Protein AF-A0A804P7G2-F1 (afdb_monomer)

Organism: Zea mays (NCBI:txid4577)

Foldseek 3Di:
DDDPPPVVVVPVPPVVDPLLVVLVLVVQVVQPPHWAFVVVQQVCQVVDPHPDNTSSVSLVSVCQQWPWDQDPPRTITIHGDPVNNVVNVVVVVVVVVVVVVVVD

Mean predicted aligned error: 11.0 Å

Radius of gyration: 15.81 Å; Cα contacts (8 Å, |Δi|>4): 86; chains: 1; bounding box: 40×38×39 Å

Solvent-accessible surface area (backbone atoms only — not comparable to full-atom values): 6226 Å² total; per-residue (Å²): 136,87,81,85,81,57,70,77,57,76,70,46,76,66,82,83,42,83,68,53,56,59,53,51,56,54,48,52,57,70,30,48,95,50,68,38,46,45,76,62,53,52,69,42,41,90,79,48,86,50,94,47,99,40,51,64,60,46,43,60,76,40,46,80,42,34,35,81,43,73,50,78,94,74,37,55,22,38,25,56,24,71,68,41,46,50,54,51,51,53,53,49,51,54,52,52,51,52,54,57,61,72,73,108

Sequence (104 aa):
MIRWKDSSFDAIPEISHARDIRPLVSLARILSPSPTPVSAVSKLDPLLETPDRWVTAFLRRFSAAFVESVGQHNIPWFRLSDAATQLLQEEWSVFAARRAGASS

Nearest PDB structures (foldseek):
  5x7z-assembly1_A-2  TM=6.165E-01  e=2.510E-01  Mycobacterium tuberculosis H37Rv
  8ebw-assembly1_D  TM=6.560E-01  e=2.852E-01  Homo sapiens
  8ebt-assembly1_D  TM=6.691E-01  e=3.928E-01  Homo sapiens
  2pg4-assembly1_A  TM=4.949E-01  e=5.073E-01  Aeropyrum pernix K1
  8umh-assembly1_W  TM=3.359E-01  e=2.356E+00  Saccharomyces cerevisiae

InterPro domains:
  IPR021099 Plant organelle RNA recognition domain [PF11955] (5-99)

pLDDT: mean 81.97, std 15.87, range [39.41, 95.94]

Structure (mmCIF, N/CA/C/O backbone):
data_AF-A0A804P7G2-F1
#
_entry.id   AF-A0A804P7G2-F1
#
loop_
_atom_site.group_PDB
_atom_site.id
_atom_site.type_symbol
_atom_site.label_atom_id
_atom_site.label_alt_id
_atom_site.label_comp_id
_atom_site.label_asym_id
_atom_site.label_entity_id
_atom_site.label_seq_id
_atom_site.pdbx_PDB_ins_code
_atom_site.Cartn_x
_atom_site.Cartn_y
_atom_site.Cartn_z
_atom_site.occupancy
_atom_site.B_iso_or_equiv
_atom_site.auth_seq_id
_atom_site.auth_comp_id
_atom_site.auth_asym_id
_atom_site.auth_atom_id
_atom_site.pdbx_PDB_model_num
ATOM 1 N N . MET A 1 1 ? -3.630 18.886 -26.364 1.00 39.41 1 MET A N 1
ATOM 2 C CA . MET A 1 1 ? -4.461 18.902 -25.141 1.00 39.41 1 MET A CA 1
ATOM 3 C C . MET A 1 1 ? -5.066 17.515 -24.983 1.00 39.41 1 MET A C 1
ATOM 5 O O . MET A 1 1 ? -6.004 17.202 -25.700 1.00 39.41 1 MET A O 1
ATOM 9 N N . ILE A 1 2 ? -4.484 16.648 -24.150 1.00 39.59 2 ILE A N 1
ATOM 10 C CA . ILE A 1 2 ? -5.075 15.329 -23.876 1.00 39.59 2 ILE A CA 1
ATOM 11 C C . ILE A 1 2 ? -5.951 15.499 -22.637 1.00 39.59 2 ILE A C 1
ATOM 13 O O . ILE A 1 2 ? -5.449 15.779 -21.551 1.00 39.59 2 ILE A O 1
ATOM 17 N N . ARG A 1 3 ? -7.268 15.426 -22.834 1.00 41.94 3 ARG A N 1
ATOM 18 C CA . ARG A 1 3 ? -8.272 15.504 -21.773 1.00 41.9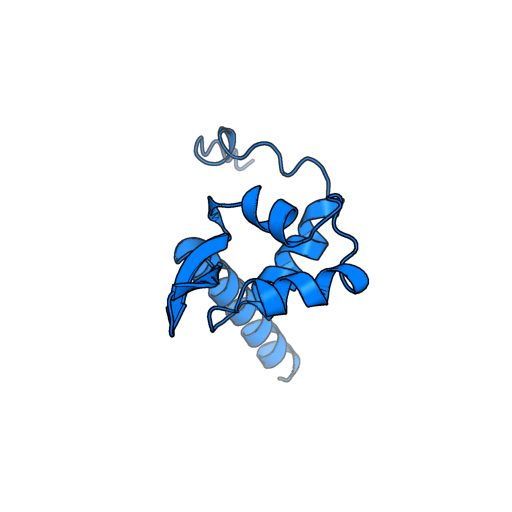4 3 ARG A CA 1
ATOM 19 C C . ARG A 1 3 ? -8.552 14.084 -21.295 1.00 41.94 3 ARG A C 1
ATOM 21 O O . ARG A 1 3 ? -9.406 13.408 -21.857 1.00 41.94 3 ARG A O 1
ATOM 28 N N . TRP A 1 4 ? -7.810 13.634 -20.291 1.00 51.34 4 TRP A N 1
ATOM 29 C CA . TRP A 1 4 ? -8.111 12.391 -19.587 1.00 51.34 4 TRP A CA 1
ATOM 30 C C . TRP A 1 4 ? -9.366 12.633 -18.745 1.00 51.34 4 TRP A C 1
ATOM 32 O O . TRP A 1 4 ? -9.295 13.238 -17.682 1.00 51.34 4 TRP A O 1
ATOM 42 N N . LYS A 1 5 ? -10.536 12.258 -19.267 1.00 43.34 5 LYS A N 1
ATOM 43 C CA . LYS A 1 5 ? -11.754 12.110 -18.465 1.00 43.34 5 LYS A CA 1
ATOM 44 C C . LYS A 1 5 ? -12.008 10.623 -18.334 1.00 43.34 5 LYS A C 1
ATOM 46 O O . LYS A 1 5 ? -12.854 10.063 -19.021 1.00 43.34 5 LYS A O 1
ATOM 51 N N . ASP A 1 6 ? -11.180 9.991 -17.526 1.00 49.25 6 ASP A N 1
ATOM 52 C CA . ASP A 1 6 ? -11.402 8.616 -17.139 1.00 49.25 6 ASP A CA 1
ATOM 53 C C . ASP A 1 6 ? -12.175 8.660 -15.820 1.00 49.25 6 ASP A C 1
ATOM 55 O O . ASP A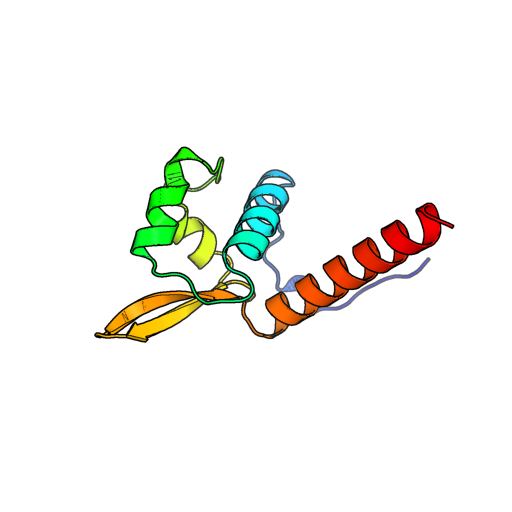 1 6 ? -11.655 9.044 -14.774 1.00 49.25 6 ASP A O 1
ATOM 59 N N . SER A 1 7 ? -13.472 8.373 -15.909 1.00 54.00 7 SER A N 1
ATOM 60 C CA . SER A 1 7 ? -14.420 8.430 -14.791 1.00 54.00 7 SER A CA 1
ATOM 61 C C . SER A 1 7 ? -14.060 7.467 -13.659 1.00 54.00 7 SER A C 1
ATOM 63 O O . SER A 1 7 ? -14.604 7.581 -12.564 1.00 54.00 7 SER A O 1
ATOM 65 N N . SER A 1 8 ? -13.134 6.535 -13.902 1.00 53.81 8 SER A N 1
ATOM 66 C CA . SER A 1 8 ? -12.552 5.692 -12.859 1.00 53.81 8 SER A CA 1
ATOM 67 C C . SER A 1 8 ? -11.760 6.497 -11.819 1.00 53.81 8 SER A C 1
ATOM 69 O O . SER A 1 8 ? -11.729 6.104 -10.655 1.00 53.81 8 SER A O 1
ATOM 71 N N . PHE A 1 9 ? -11.188 7.649 -12.195 1.00 51.56 9 PHE A N 1
ATOM 72 C CA . PHE A 1 9 ? -10.456 8.524 -11.273 1.00 51.56 9 PHE A CA 1
ATOM 73 C C . PHE A 1 9 ? -11.372 9.452 -10.473 1.00 51.56 9 PHE A C 1
ATOM 75 O O . PHE A 1 9 ? -11.016 9.806 -9.354 1.00 51.56 9 PHE A O 1
ATOM 82 N N . ASP A 1 10 ? -12.559 9.793 -10.990 1.00 50.28 10 ASP A N 1
ATOM 83 C CA . ASP A 1 10 ? -13.547 10.614 -10.265 1.00 50.28 10 ASP A CA 1
ATOM 84 C C . ASP A 1 10 ? -14.034 9.913 -8.976 1.00 50.28 10 ASP A C 1
ATOM 86 O O . ASP A 1 10 ? -14.493 10.566 -8.042 1.00 50.28 10 ASP A O 1
ATOM 90 N N . ALA A 1 11 ? -13.926 8.578 -8.916 1.00 55.12 11 ALA A N 1
ATOM 91 C CA . ALA A 1 11 ? -14.274 7.765 -7.750 1.00 55.12 11 ALA A CA 1
ATOM 92 C C . ALA A 1 11 ? -13.116 7.569 -6.759 1.00 55.12 11 ALA A C 1
ATOM 94 O O . ALA A 1 11 ? -13.338 7.031 -5.672 1.00 55.12 11 ALA A O 1
ATOM 95 N N . ILE A 1 12 ? -11.891 7.976 -7.107 1.00 52.81 12 ILE A N 1
ATOM 96 C CA . ILE A 1 12 ? -10.798 8.017 -6.140 1.00 52.81 12 ILE A CA 1
ATOM 97 C C . ILE A 1 12 ? -11.107 9.245 -5.284 1.00 52.81 12 ILE A C 1
ATOM 99 O O . ILE A 1 12 ? -11.006 10.348 -5.825 1.00 52.81 12 ILE A O 1
ATOM 103 N N . PRO A 1 13 ? -11.516 9.112 -3.998 1.00 53.28 13 PRO A N 1
ATOM 104 C CA . PRO A 1 13 ? -11.517 10.269 -3.114 1.00 53.28 13 PRO A CA 1
ATOM 105 C C . PRO A 1 13 ? -10.147 10.886 -3.296 1.00 53.28 13 PRO A C 1
ATOM 107 O O . PRO A 1 13 ? -9.162 10.155 -3.151 1.00 53.28 13 PRO A O 1
ATOM 110 N N . GLU A 1 14 ? -10.126 12.138 -3.770 1.00 53.84 14 GLU A N 1
ATOM 111 C CA . GLU A 1 14 ? -8.919 12.858 -4.157 1.00 53.84 14 GLU A CA 1
ATOM 112 C C . GLU A 1 14 ? -7.789 12.387 -3.251 1.00 53.84 14 GLU A C 1
ATOM 114 O O . GLU A 1 14 ? -7.976 12.311 -2.034 1.00 53.84 14 GLU A O 1
ATOM 119 N N . ILE A 1 15 ? -6.636 12.010 -3.803 1.00 52.69 15 ILE A N 1
ATOM 120 C CA . IL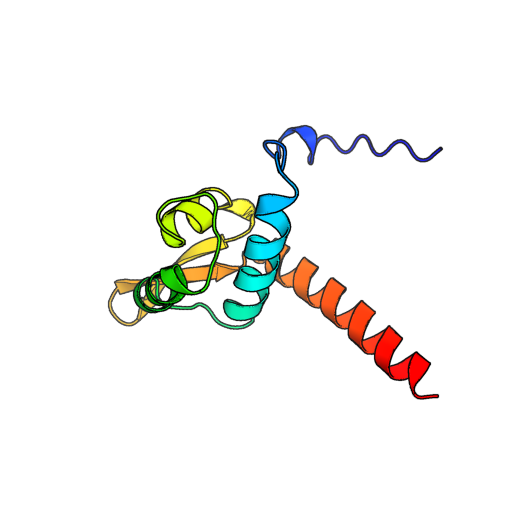E A 1 15 ? -5.442 11.859 -2.974 1.00 52.69 15 ILE A CA 1
ATOM 121 C C . ILE A 1 15 ? -5.178 13.276 -2.446 1.00 52.69 15 ILE A C 1
ATOM 123 O O . ILE A 1 15 ? -4.415 14.031 -3.043 1.00 52.69 15 ILE A O 1
ATOM 127 N N . SER A 1 16 ? -5.913 13.703 -1.412 1.00 50.84 16 SER A N 1
ATOM 128 C CA . SER A 1 16 ? -6.200 15.115 -1.166 1.00 50.84 16 SER A CA 1
ATOM 129 C C . SER A 1 16 ? -4.958 15.845 -0.705 1.00 50.84 16 SER A C 1
ATOM 131 O O . SER A 1 16 ? -4.984 17.058 -0.571 1.00 50.84 16 SER A O 1
ATOM 133 N N . HIS A 1 17 ? -3.846 15.157 -0.468 1.00 56.62 17 HIS A N 1
ATOM 134 C CA . HIS A 1 17 ? -2.586 15.802 -0.189 1.00 56.62 17 HIS A CA 1
ATOM 135 C C . HIS A 1 17 ? -1.442 15.021 -0.827 1.00 56.62 17 HIS A C 1
ATOM 137 O O . HIS A 1 17 ? -1.294 13.819 -0.620 1.00 56.62 17 HIS A O 1
ATOM 143 N N . ALA 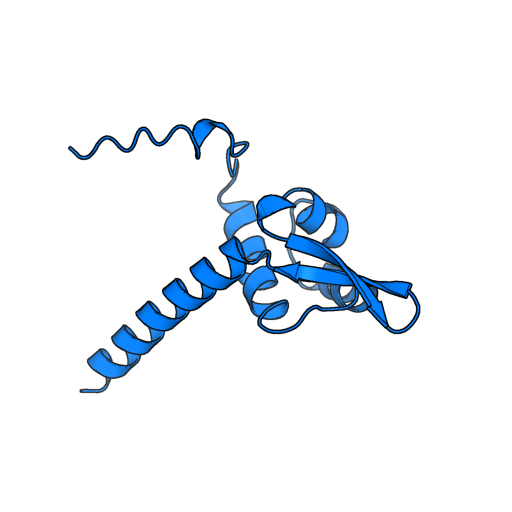A 1 18 ? -0.516 15.751 -1.454 1.00 65.31 18 ALA A N 1
ATOM 144 C CA . ALA A 1 18 ? 0.842 15.284 -1.749 1.00 65.31 18 ALA A CA 1
ATOM 145 C C . ALA A 1 18 ? 1.541 14.618 -0.536 1.00 65.31 18 ALA A C 1
ATOM 147 O O . ALA A 1 18 ? 2.539 13.916 -0.700 1.00 65.31 18 ALA A O 1
ATOM 148 N N . ARG A 1 19 ? 1.006 14.834 0.676 1.00 77.62 19 ARG A N 1
ATOM 149 C CA . ARG A 1 19 ? 1.409 14.209 1.937 1.00 77.62 19 ARG A CA 1
ATOM 150 C C . ARG A 1 19 ? 1.191 12.695 1.961 1.00 77.62 19 ARG A C 1
ATOM 152 O O . ARG A 1 19 ? 2.042 12.014 2.512 1.00 77.62 19 ARG A O 1
ATOM 159 N N . ASP A 1 20 ? 0.141 12.167 1.330 1.00 83.56 20 ASP A N 1
ATOM 160 C CA . ASP A 1 20 ? -0.195 10.733 1.411 1.00 83.56 20 ASP A CA 1
ATOM 161 C C . ASP A 1 20 ? 0.622 9.907 0.405 1.00 83.56 20 ASP A C 1
ATOM 163 O O . ASP A 1 20 ? 0.949 8.751 0.660 1.00 83.56 20 ASP A O 1
ATOM 167 N N . ILE A 1 21 ? 1.028 10.515 -0.716 1.00 84.31 21 ILE A N 1
ATOM 168 C CA . ILE A 1 21 ? 1.741 9.833 -1.810 1.00 84.31 21 ILE A CA 1
ATOM 169 C C . ILE A 1 21 ? 3.062 9.220 -1.326 1.00 84.31 21 ILE A C 1
ATOM 171 O O . ILE A 1 21 ? 3.383 8.081 -1.664 1.00 84.31 21 ILE A O 1
ATOM 175 N N . ARG A 1 22 ? 3.840 9.957 -0.523 1.00 84.38 22 ARG A N 1
ATOM 176 C CA . ARG A 1 22 ? 5.150 9.486 -0.039 1.00 84.38 22 ARG A CA 1
ATOM 177 C C . ARG A 1 22 ? 5.023 8.255 0.876 1.00 84.38 22 ARG A C 1
ATOM 179 O O . ARG A 1 22 ? 5.685 7.254 0.575 1.00 84.38 22 ARG A O 1
ATOM 186 N N . PRO A 1 23 ? 4.191 8.271 1.938 1.00 86.06 23 PRO A N 1
ATOM 187 C CA . PRO A 1 23 ? 3.892 7.078 2.723 1.00 86.06 23 PRO A CA 1
ATOM 188 C C . PRO A 1 23 ? 3.329 5.932 1.881 1.00 86.06 23 PRO A C 1
ATOM 190 O O . PRO A 1 23 ? 3.797 4.809 2.040 1.00 86.06 23 PRO A O 1
ATOM 193 N N . LEU A 1 24 ? 2.398 6.198 0.953 1.00 89.19 24 LEU A N 1
ATOM 194 C CA . LEU A 1 24 ? 1.794 5.168 0.096 1.00 89.19 24 LEU A CA 1
ATOM 195 C C . LEU A 1 24 ? 2.838 4.396 -0.709 1.00 89.19 24 LEU A C 1
ATOM 197 O O . LEU A 1 24 ? 2.878 3.169 -0.647 1.00 89.19 24 LEU A O 1
ATOM 201 N N . VAL A 1 25 ? 3.704 5.106 -1.434 1.00 88.25 25 VAL A N 1
ATOM 202 C CA . VAL A 1 25 ? 4.746 4.480 -2.261 1.00 88.25 25 VAL A CA 1
ATOM 203 C C . VAL A 1 25 ? 5.759 3.737 -1.389 1.00 88.25 25 VAL A C 1
ATOM 205 O O . VAL A 1 25 ? 6.173 2.629 -1.727 1.00 88.25 25 VAL A O 1
ATOM 208 N N . SER A 1 26 ? 6.141 4.313 -0.247 1.00 88.12 26 SER A N 1
ATOM 209 C CA . SER A 1 26 ? 7.072 3.672 0.693 1.00 88.12 26 SER A CA 1
ATOM 210 C C . SER A 1 26 ? 6.499 2.365 1.243 1.00 88.12 26 SER A C 1
ATOM 212 O O . SER A 1 26 ? 7.169 1.334 1.214 1.00 88.12 26 SER A O 1
ATOM 214 N N . LEU A 1 27 ? 5.236 2.383 1.671 1.00 91.00 27 LEU A N 1
ATOM 215 C CA . LEU A 1 27 ? 4.521 1.210 2.168 1.00 91.00 27 LEU A CA 1
ATOM 216 C C . LEU A 1 27 ? 4.322 0.155 1.083 1.00 91.00 27 LEU A C 1
ATOM 218 O O . LEU A 1 27 ? 4.573 -1.019 1.336 1.00 91.00 27 LEU A O 1
ATOM 222 N N .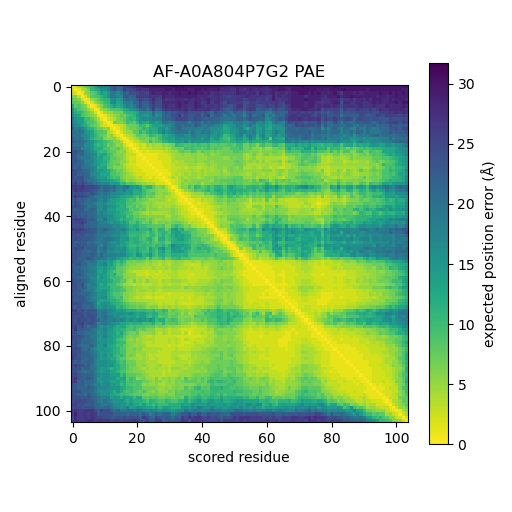 ALA A 1 28 ? 3.946 0.550 -0.134 1.00 92.69 28 ALA A N 1
ATOM 223 C CA . ALA A 1 28 ? 3.791 -0.380 -1.249 1.00 92.69 28 ALA A CA 1
ATOM 224 C C . ALA A 1 28 ? 5.086 -1.145 -1.547 1.00 92.69 28 ALA A C 1
ATOM 226 O O . ALA A 1 28 ? 5.054 -2.352 -1.772 1.00 92.69 28 ALA A O 1
ATOM 227 N N . ARG A 1 29 ? 6.237 -0.469 -1.480 1.00 90.44 29 ARG A N 1
ATOM 228 C CA . ARG A 1 29 ? 7.551 -1.099 -1.675 1.00 90.44 29 ARG A CA 1
ATOM 229 C C . ARG A 1 29 ? 7.926 -2.051 -0.541 1.00 90.44 29 ARG A C 1
ATOM 231 O O . ARG A 1 29 ? 8.527 -3.079 -0.817 1.00 90.44 29 ARG A O 1
ATOM 238 N N . ILE A 1 30 ? 7.573 -1.732 0.706 1.00 88.62 30 ILE A N 1
ATOM 239 C CA . ILE A 1 30 ? 7.825 -2.604 1.868 1.00 88.62 30 ILE A CA 1
ATOM 240 C C . ILE A 1 30 ? 6.945 -3.860 1.818 1.00 88.62 30 ILE A C 1
ATOM 242 O O . ILE A 1 30 ? 7.405 -4.950 2.142 1.00 88.62 30 ILE A O 1
ATOM 246 N N . LEU A 1 31 ? 5.685 -3.706 1.409 1.00 90.12 31 LEU A N 1
ATOM 247 C CA . LEU A 1 31 ? 4.691 -4.783 1.348 1.00 90.12 31 LEU A CA 1
ATOM 248 C C . LEU A 1 31 ? 4.756 -5.607 0.049 1.00 90.12 31 LEU A C 1
ATOM 250 O O . LEU A 1 31 ? 3.917 -6.480 -0.167 1.00 90.12 31 LEU A O 1
ATOM 254 N N . SER A 1 32 ? 5.711 -5.311 -0.831 1.00 90.88 32 SER A N 1
ATOM 255 C CA . SER A 1 32 ? 5.933 -6.006 -2.097 1.00 90.88 32 SER A CA 1
ATOM 256 C C . SER A 1 32 ? 7.262 -6.765 -2.048 1.00 90.88 32 SER A C 1
ATOM 258 O O . SER A 1 32 ? 8.240 -6.237 -1.519 1.00 90.88 32 SER A O 1
ATOM 260 N N . PRO A 1 33 ? 7.355 -7.984 -2.611 1.00 88.69 33 PRO A N 1
ATOM 261 C CA . PRO A 1 33 ? 6.306 -8.722 -3.327 1.00 88.69 33 PRO A CA 1
ATOM 262 C C . PRO A 1 33 ? 5.430 -9.598 -2.418 1.00 88.69 33 PRO A C 1
ATOM 264 O O . PRO A 1 33 ? 4.465 -10.197 -2.886 1.00 88.69 33 PRO A O 1
ATOM 267 N N . SER A 1 34 ? 5.781 -9.731 -1.138 1.00 89.12 34 SER A N 1
ATOM 268 C CA . SER A 1 34 ? 5.131 -10.664 -0.219 1.00 89.12 34 SER A CA 1
ATOM 269 C C . SER A 1 34 ? 4.164 -9.961 0.733 1.00 89.12 34 SER A C 1
ATOM 271 O O . SER A 1 34 ? 4.525 -8.926 1.299 1.00 89.12 34 SER A O 1
ATOM 273 N N . PRO A 1 35 ? 3.000 -10.571 1.027 1.00 92.50 35 PRO A N 1
ATOM 274 C CA . PRO A 1 35 ? 2.156 -10.139 2.133 1.00 92.50 35 PRO A CA 1
ATOM 275 C C . PRO A 1 35 ? 2.967 -9.968 3.426 1.00 92.50 35 PRO A C 1
ATOM 277 O O . PRO A 1 35 ? 3.923 -10.703 3.670 1.00 92.50 35 PRO A O 1
ATOM 280 N N . THR A 1 36 ? 2.555 -9.045 4.291 1.00 93.88 36 THR A N 1
ATOM 281 C CA . THR A 1 36 ? 3.195 -8.777 5.587 1.00 93.88 36 THR A CA 1
ATOM 282 C C . THR A 1 36 ? 2.166 -8.857 6.720 1.00 93.88 36 THR A C 1
ATOM 284 O O . THR A 1 36 ? 1.082 -8.283 6.586 1.00 93.88 36 THR A O 1
ATOM 287 N N . PRO A 1 37 ? 2.465 -9.514 7.858 1.00 94.50 37 PRO A N 1
ATOM 288 C CA . PRO A 1 37 ? 1.552 -9.562 8.999 1.00 94.50 37 PRO A CA 1
ATOM 289 C C . PRO A 1 37 ? 1.202 -8.160 9.504 1.00 94.50 37 PRO A C 1
ATOM 291 O O . PRO A 1 37 ? 2.093 -7.320 9.642 1.00 94.50 37 PRO A O 1
ATOM 294 N N . VAL A 1 38 ? -0.056 -7.917 9.882 1.00 94.19 38 VAL A N 1
ATOM 295 C CA . VAL A 1 38 ? -0.497 -6.620 10.439 1.00 94.19 38 VAL A CA 1
ATOM 296 C C . VAL A 1 38 ? 0.366 -6.205 11.633 1.00 94.19 38 VAL A C 1
ATOM 298 O O . VAL A 1 38 ? 0.731 -5.042 11.750 1.00 94.19 38 VAL A O 1
ATOM 301 N N . SER A 1 39 ? 0.768 -7.158 12.478 1.00 93.44 39 SER A N 1
ATOM 302 C CA . SER A 1 39 ? 1.644 -6.900 13.627 1.00 93.44 39 SER A CA 1
ATOM 303 C C . SER A 1 39 ? 3.041 -6.407 13.240 1.00 93.44 39 SER A C 1
ATOM 305 O O . SER A 1 39 ? 3.655 -5.664 14.002 1.00 93.44 39 SER A O 1
ATOM 307 N N . ALA A 1 40 ? 3.557 -6.808 12.077 1.00 92.69 40 ALA A N 1
ATOM 308 C CA . ALA A 1 40 ? 4.808 -6.292 11.539 1.00 92.69 40 ALA A CA 1
ATOM 309 C C . ALA A 1 40 ? 4.602 -4.908 10.911 1.00 92.69 40 ALA A C 1
ATOM 311 O O . ALA A 1 40 ? 5.433 -4.030 11.118 1.00 92.69 40 ALA A O 1
ATOM 312 N N . VAL A 1 41 ? 3.468 -4.683 10.238 1.00 92.44 41 VAL A N 1
ATOM 313 C CA . VAL A 1 41 ? 3.108 -3.365 9.696 1.00 92.44 41 VAL A CA 1
ATOM 314 C C . VAL A 1 41 ? 2.954 -2.330 10.812 1.00 92.44 41 VAL A C 1
ATOM 316 O O . VAL A 1 41 ? 3.543 -1.264 10.711 1.00 92.44 41 VAL A O 1
ATOM 319 N N . SER A 1 42 ? 2.267 -2.643 11.914 1.00 91.81 42 SER A N 1
ATOM 320 C CA . SER A 1 42 ? 2.141 -1.738 13.072 1.00 91.81 42 SER A CA 1
ATOM 321 C C . SER A 1 42 ? 3.488 -1.319 13.671 1.00 91.81 42 SER A C 1
ATOM 323 O O . SER A 1 42 ? 3.607 -0.235 14.225 1.00 91.81 42 SER A O 1
ATOM 325 N N . LYS A 1 43 ? 4.545 -2.130 13.540 1.00 90.81 43 LYS A N 1
ATOM 326 C CA . LYS A 1 43 ? 5.891 -1.737 13.999 1.00 90.81 43 LYS A CA 1
ATOM 327 C C . LYS A 1 43 ? 6.520 -0.639 13.138 1.00 90.81 43 LYS A C 1
ATOM 329 O O . LYS A 1 43 ? 7.524 -0.069 13.551 1.00 90.81 43 LYS A O 1
ATOM 334 N N . LEU A 1 44 ? 5.954 -0.354 11.965 1.00 87.12 44 LEU A N 1
ATOM 335 C CA . LEU A 1 44 ? 6.382 0.728 11.083 1.00 87.12 44 LEU A CA 1
ATOM 336 C C . LEU A 1 44 ? 5.777 2.082 11.474 1.00 87.12 44 LEU A C 1
ATOM 338 O O . LEU A 1 44 ? 6.220 3.087 10.929 1.00 87.12 44 LEU A O 1
ATOM 342 N N . ASP A 1 45 ? 4.825 2.129 12.418 1.00 85.81 45 ASP A N 1
ATOM 343 C CA . ASP A 1 45 ? 4.219 3.377 12.912 1.00 85.81 45 ASP A CA 1
ATOM 344 C C . ASP A 1 45 ? 5.260 4.465 13.243 1.00 85.81 45 ASP A C 1
ATOM 346 O O . ASP A 1 45 ? 5.115 5.585 12.761 1.00 85.81 45 ASP A O 1
ATOM 350 N N . PRO A 1 46 ? 6.357 4.178 13.977 1.00 81.00 46 PRO A N 1
ATOM 351 C CA . PRO A 1 46 ? 7.348 5.205 14.308 1.00 81.00 46 PRO A CA 1
ATOM 352 C C . PRO A 1 46 ? 8.182 5.683 13.112 1.00 81.00 46 PRO A C 1
ATOM 354 O O . PRO A 1 46 ? 8.844 6.711 13.205 1.00 81.00 46 PRO A O 1
ATOM 357 N N . LEU A 1 47 ? 8.217 4.910 12.023 1.00 75.88 47 LEU A N 1
ATOM 358 C CA . LEU A 1 47 ? 9.039 5.184 10.841 1.00 75.88 47 LEU A CA 1
ATOM 359 C C . LEU A 1 47 ? 8.277 5.949 9.760 1.00 75.88 47 LEU A C 1
ATOM 361 O O . LEU A 1 47 ? 8.888 6.439 8.811 1.00 75.88 47 LEU A O 1
ATOM 365 N N . LEU A 1 48 ? 6.952 6.008 9.862 1.00 74.12 48 LEU A N 1
ATOM 366 C CA . LEU A 1 48 ? 6.094 6.538 8.820 1.00 74.12 48 LEU A CA 1
ATOM 367 C C . LEU A 1 48 ? 5.385 7.784 9.329 1.00 74.12 48 LEU A C 1
ATOM 369 O O . LEU A 1 48 ? 4.568 7.731 10.239 1.00 74.12 48 LEU A O 1
ATOM 373 N N . GLU A 1 49 ? 5.648 8.911 8.675 1.00 71.69 49 GLU A N 1
ATOM 374 C CA . GLU A 1 49 ? 4.883 10.145 8.856 1.00 71.69 49 GLU A CA 1
ATOM 375 C C . GLU A 1 49 ? 3.516 10.026 8.154 1.00 71.69 49 GLU A C 1
ATOM 377 O O . GLU A 1 49 ? 3.194 10.781 7.234 1.00 71.69 49 GLU A O 1
ATOM 382 N N . THR A 1 50 ? 2.714 9.021 8.522 1.00 72.50 50 THR A N 1
ATOM 383 C CA . THR A 1 50 ? 1.344 8.913 8.016 1.00 72.50 50 THR A CA 1
ATOM 384 C C . THR A 1 50 ? 0.468 9.982 8.672 1.00 72.50 50 THR A C 1
ATOM 386 O O . THR A 1 50 ? 0.615 10.240 9.865 1.00 72.50 50 THR A O 1
ATOM 389 N N . PRO A 1 51 ? -0.484 10.586 7.939 1.00 71.19 51 PRO A N 1
ATOM 390 C CA . PRO A 1 51 ? -1.440 11.526 8.524 1.00 71.19 51 PRO A CA 1
ATOM 391 C C . PRO A 1 51 ? -2.344 10.888 9.584 1.00 71.19 51 PRO A C 1
ATOM 393 O O . PRO A 1 51 ? -2.842 11.580 10.469 1.00 71.19 51 PRO A O 1
ATOM 396 N N . ASP A 1 52 ? -2.585 9.579 9.481 1.00 78.50 52 ASP A N 1
ATOM 397 C CA . ASP A 1 52 ? -3.341 8.835 10.479 1.00 78.50 52 ASP A CA 1
ATOM 398 C C . ASP A 1 52 ? -2.472 8.478 11.680 1.00 78.50 52 ASP A C 1
ATOM 400 O O . ASP A 1 52 ? -1.275 8.223 11.564 1.00 78.50 52 ASP A O 1
ATOM 404 N N . ARG A 1 53 ? -3.125 8.355 12.839 1.00 82.06 53 ARG A N 1
ATOM 405 C CA . ARG A 1 53 ? -2.481 7.955 14.096 1.00 82.06 53 ARG A CA 1
ATOM 406 C C . ARG A 1 53 ? -1.833 6.558 14.021 1.00 82.06 53 ARG A C 1
ATOM 408 O O . ARG A 1 53 ? -0.959 6.274 14.829 1.00 82.06 53 ARG A O 1
ATOM 415 N N . TRP A 1 54 ? -2.321 5.683 13.135 1.00 89.69 54 TRP A N 1
ATOM 416 C CA . TRP A 1 54 ? -1.866 4.298 12.981 1.00 89.69 54 TRP A CA 1
ATOM 417 C C . TRP A 1 54 ? -1.753 3.982 11.486 1.00 89.69 54 TRP A C 1
ATOM 419 O O . TRP A 1 54 ? -2.727 4.122 10.742 1.00 89.69 54 TRP A O 1
ATOM 429 N N . VAL A 1 55 ? -0.614 3.453 11.057 1.00 90.94 55 VAL A N 1
ATOM 430 C CA . VAL A 1 55 ? -0.316 2.987 9.699 1.00 90.94 55 VAL A CA 1
ATOM 431 C C . VAL A 1 55 ? -1.334 1.959 9.216 1.00 90.94 55 VAL A C 1
ATOM 433 O O . VAL A 1 55 ? -1.693 1.925 8.046 1.00 90.94 55 VAL A O 1
ATOM 436 N N . THR A 1 56 ? -1.864 1.133 10.118 1.00 92.69 56 THR A N 1
ATOM 437 C CA . THR A 1 56 ? -2.889 0.140 9.769 1.00 92.69 56 THR A CA 1
ATOM 438 C C . THR A 1 56 ? -4.209 0.802 9.376 1.00 92.69 56 THR A C 1
ATOM 440 O O . THR A 1 56 ? -4.861 0.352 8.437 1.00 92.69 56 THR A O 1
ATOM 443 N N . ALA A 1 57 ? -4.587 1.897 10.044 1.00 91.94 57 ALA A N 1
ATOM 444 C CA . ALA A 1 57 ? -5.741 2.705 9.661 1.00 91.94 57 ALA A CA 1
ATOM 445 C C . ALA A 1 57 ? -5.482 3.438 8.337 1.00 91.94 57 ALA A C 1
ATOM 447 O O . ALA A 1 57 ? -6.366 3.467 7.483 1.00 91.94 57 ALA A O 1
ATOM 448 N N . PHE A 1 58 ? -4.256 3.934 8.136 1.00 91.06 58 PHE A N 1
ATOM 449 C CA . PHE A 1 58 ? -3.835 4.533 6.870 1.00 91.06 58 PHE A CA 1
ATOM 450 C C . PHE A 1 58 ? -3.993 3.554 5.703 1.00 91.06 58 PHE A C 1
ATOM 452 O O . PHE A 1 58 ? -4.688 3.860 4.741 1.00 91.06 58 PHE A O 1
ATOM 459 N N . LEU A 1 59 ? -3.444 2.338 5.801 1.00 92.56 59 LEU A N 1
ATOM 460 C CA . LEU A 1 59 ? -3.580 1.324 4.746 1.00 92.56 59 LEU A CA 1
ATOM 461 C C . LEU A 1 59 ? -5.045 0.968 4.457 1.00 92.56 59 LEU A C 1
ATOM 463 O O . LEU A 1 59 ? -5.425 0.845 3.295 1.00 92.56 59 LEU A O 1
ATOM 467 N N . ARG A 1 60 ? -5.887 0.870 5.496 1.00 92.62 60 ARG A N 1
ATOM 468 C CA . ARG A 1 60 ? -7.328 0.586 5.363 1.00 92.62 60 ARG A CA 1
ATOM 469 C C . ARG A 1 60 ? -8.099 1.658 4.596 1.00 92.62 60 ARG A C 1
ATOM 471 O O . ARG A 1 60 ? -9.084 1.324 3.941 1.00 92.62 60 ARG A O 1
ATOM 478 N N . ARG A 1 61 ? -7.662 2.924 4.638 1.00 90.44 61 ARG A N 1
ATOM 479 C CA . ARG A 1 61 ? -8.249 4.002 3.816 1.00 90.44 61 ARG A CA 1
ATOM 480 C C . ARG A 1 61 ? -8.010 3.781 2.323 1.00 90.44 61 ARG A C 1
ATOM 482 O O . ARG A 1 61 ? -8.824 4.206 1.512 1.00 90.44 61 ARG A O 1
ATOM 489 N N . PHE A 1 62 ? -6.929 3.093 1.963 1.00 91.56 62 PHE A N 1
ATOM 490 C CA . PHE A 1 62 ? -6.543 2.809 0.582 1.00 91.56 62 PHE A CA 1
ATOM 491 C C . PHE A 1 62 ? -6.761 1.330 0.238 1.00 91.56 62 PHE A C 1
ATOM 493 O O . PHE A 1 62 ? -5.890 0.679 -0.337 1.00 91.56 62 PHE A O 1
ATOM 500 N N . SER A 1 63 ? -7.942 0.797 0.563 1.00 91.38 63 SER A N 1
ATOM 501 C CA . SER A 1 63 ? -8.290 -0.623 0.385 1.00 91.38 63 SER A CA 1
ATOM 502 C C . SER A 1 63 ? -8.244 -1.120 -1.068 1.00 91.38 63 SER A C 1
ATOM 504 O O . SER A 1 63 ? -8.060 -2.310 -1.315 1.00 91.38 63 SER A O 1
ATOM 506 N N . ALA A 1 64 ? -8.348 -0.213 -2.045 1.00 91.94 64 ALA A N 1
ATOM 507 C CA . ALA A 1 64 ? -8.136 -0.525 -3.459 1.00 91.94 64 ALA A CA 1
ATOM 508 C C . ALA A 1 64 ? -6.671 -0.890 -3.777 1.00 91.94 64 ALA A C 1
ATOM 510 O O . ALA A 1 64 ? -6.406 -1.652 -4.709 1.00 91.94 64 ALA A O 1
ATOM 511 N N . ALA A 1 65 ? -5.717 -0.363 -3.004 1.00 93.06 65 ALA A N 1
ATOM 512 C CA . ALA A 1 65 ? -4.289 -0.629 -3.151 1.00 93.06 65 ALA A CA 1
ATOM 513 C C . ALA A 1 65 ? -3.774 -1.666 -2.144 1.00 93.06 65 ALA A C 1
ATOM 515 O O . ALA A 1 65 ? -2.907 -2.465 -2.493 1.00 93.06 65 ALA A O 1
ATOM 516 N N . PHE A 1 66 ? -4.315 -1.685 -0.922 1.00 94.75 66 PHE A N 1
ATOM 517 C CA . PHE A 1 66 ? -3.885 -2.573 0.156 1.00 94.75 66 PHE A CA 1
ATOM 518 C C . PHE A 1 66 ? -5.039 -3.431 0.653 1.00 94.75 66 PHE A C 1
ATOM 520 O O . PHE A 1 66 ? -6.026 -2.933 1.186 1.00 94.75 66 PHE A O 1
ATOM 527 N N . VAL A 1 67 ? -4.891 -4.742 0.516 1.00 95.12 67 VAL A N 1
ATOM 528 C CA . VAL A 1 67 ? -5.919 -5.716 0.874 1.00 95.12 67 VAL A CA 1
ATOM 529 C C . VAL A 1 67 ? -5.511 -6.430 2.155 1.00 95.12 67 VAL A C 1
ATOM 531 O O . VAL A 1 67 ? -4.384 -6.918 2.271 1.00 95.12 67 VAL A O 1
ATOM 534 N N . GLU A 1 68 ? -6.439 -6.519 3.107 1.00 94.25 68 GLU A N 1
ATOM 535 C CA . GLU A 1 68 ? -6.298 -7.418 4.249 1.00 94.25 68 GLU A CA 1
ATOM 536 C C . GLU A 1 68 ? -6.661 -8.841 3.844 1.00 94.25 68 GLU A C 1
ATOM 538 O O . GLU A 1 68 ? -7.685 -9.106 3.216 1.00 94.25 68 GLU A O 1
ATOM 543 N N . SER A 1 69 ? -5.796 -9.769 4.219 1.00 91.88 69 SER A N 1
ATOM 544 C CA . SER A 1 69 ? -5.958 -11.195 3.989 1.00 91.88 69 SER A CA 1
ATOM 545 C C . SER A 1 69 ? -5.640 -11.956 5.265 1.00 91.88 69 SER A C 1
ATOM 547 O O . SER A 1 69 ? -4.983 -11.446 6.174 1.00 91.88 69 SER A O 1
ATOM 549 N N . VAL A 1 70 ? -6.120 -13.188 5.338 1.00 89.88 70 VAL A N 1
ATOM 550 C CA . VAL A 1 70 ? -5.819 -14.087 6.444 1.00 89.88 70 VAL A CA 1
ATOM 551 C C . VAL A 1 70 ? -4.674 -14.995 6.013 1.00 89.88 70 VAL A C 1
ATOM 553 O O . VAL A 1 70 ? -4.781 -15.700 5.012 1.00 89.88 70 VAL A O 1
ATOM 556 N N . GLY A 1 71 ? -3.567 -14.947 6.750 1.00 85.81 71 GLY A N 1
ATOM 557 C CA . GLY A 1 71 ? -2.405 -15.800 6.525 1.00 85.81 71 GLY A CA 1
ATOM 558 C C . GLY A 1 71 ? -2.391 -17.021 7.444 1.00 85.81 71 GLY A C 1
ATOM 559 O O . GLY A 1 71 ? -3.421 -17.494 7.928 1.00 85.81 71 GLY A O 1
ATOM 560 N N . GLN A 1 72 ? -1.188 -17.532 7.715 1.00 87.88 72 GLN A N 1
ATOM 561 C CA . GLN A 1 72 ? -1.000 -18.695 8.583 1.00 87.88 72 GLN A CA 1
ATOM 562 C C . GLN A 1 72 ? -1.571 -18.449 9.991 1.00 87.88 72 GLN A C 1
ATOM 564 O O . GLN A 1 72 ? -1.434 -17.357 10.542 1.00 87.88 72 GLN A O 1
ATOM 569 N N . HIS A 1 73 ? -2.195 -19.477 10.578 1.00 88.62 73 HIS A N 1
ATOM 570 C CA . HIS A 1 73 ? -2.792 -19.442 11.924 1.00 88.62 73 HIS A CA 1
ATOM 571 C C . HIS A 1 73 ?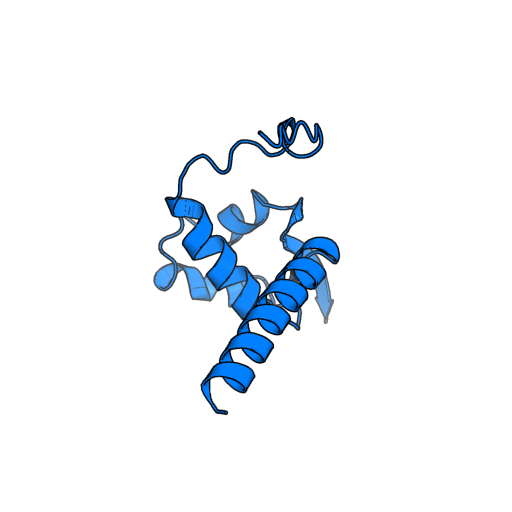 -3.857 -18.353 12.126 1.00 88.62 73 HIS A C 1
ATOM 573 O O . HIS A 1 73 ? -4.006 -17.829 13.227 1.00 88.62 73 HIS A O 1
ATOM 579 N N . ASN A 1 74 ? -4.596 -18.003 11.070 1.00 90.50 74 ASN A N 1
ATOM 580 C CA . ASN A 1 74 ? -5.633 -16.971 11.113 1.00 90.50 74 ASN A CA 1
ATOM 581 C C . ASN A 1 74 ? -5.106 -15.570 11.495 1.00 90.50 74 ASN A C 1
ATOM 583 O O . ASN A 1 74 ? -5.847 -14.717 11.980 1.00 90.50 74 ASN A O 1
ATOM 587 N N . ILE A 1 75 ? -3.807 -15.333 11.299 1.00 92.56 75 ILE A N 1
ATOM 588 C CA . ILE A 1 75 ? -3.194 -14.024 11.525 1.00 92.56 75 ILE A CA 1
ATOM 589 C C . ILE A 1 75 ? -3.638 -13.100 10.381 1.00 92.56 75 ILE A C 1
ATOM 591 O O . ILE A 1 75 ? -3.668 -13.557 9.238 1.00 92.56 75 ILE A O 1
ATOM 595 N N . PRO A 1 76 ? -3.967 -11.821 10.636 1.00 94.56 76 PRO A N 1
ATOM 596 C CA . PRO A 1 76 ? -4.264 -10.857 9.581 1.00 94.56 76 PRO A CA 1
ATOM 597 C C . PRO A 1 76 ? -2.975 -10.312 8.946 1.00 94.56 76 PRO A C 1
ATOM 599 O O . PRO A 1 76 ? -1.988 -10.032 9.635 1.00 94.56 76 PRO A O 1
ATOM 602 N N . TRP A 1 77 ? -2.977 -10.167 7.623 1.00 95.75 77 TRP A N 1
ATOM 603 C CA . TRP A 1 77 ? -1.852 -9.717 6.799 1.00 95.75 77 TRP A CA 1
ATOM 604 C C . TRP A 1 77 ? -2.319 -8.639 5.830 1.00 95.75 77 TRP A C 1
ATOM 606 O O . TRP A 1 77 ? -3.398 -8.750 5.254 1.00 95.75 77 TRP A O 1
ATOM 616 N N . PHE A 1 78 ? -1.478 -7.642 5.590 1.00 95.94 78 PHE A N 1
ATOM 617 C CA . PHE A 1 78 ? -1.638 -6.725 4.470 1.00 95.94 78 PHE A CA 1
ATOM 618 C C . PHE A 1 78 ? -0.867 -7.241 3.258 1.00 95.94 78 PHE A C 1
ATOM 620 O O . PHE A 1 78 ? 0.254 -7.731 3.385 1.00 95.94 78 PHE A O 1
ATOM 627 N N . ARG A 1 79 ? -1.443 -7.077 2.073 1.00 95.00 79 ARG A N 1
ATOM 628 C CA . ARG A 1 79 ? -0.755 -7.236 0.787 1.00 95.00 79 ARG A CA 1
ATOM 629 C C . ARG A 1 79 ? -1.158 -6.118 -0.156 1.00 95.00 79 ARG A C 1
ATOM 631 O O . ARG A 1 79 ? -2.199 -5.493 0.041 1.00 95.00 79 ARG A O 1
ATOM 638 N N . LEU A 1 80 ? -0.377 -5.915 -1.210 1.00 94.81 80 LEU A N 1
ATOM 639 C CA . LEU A 1 80 ? -0.864 -5.146 -2.345 1.00 94.81 80 LEU A CA 1
ATOM 640 C C . LEU A 1 80 ? -2.016 -5.884 -3.036 1.00 94.81 80 LEU A C 1
ATOM 642 O O . LEU A 1 80 ? -2.041 -7.119 -3.113 1.0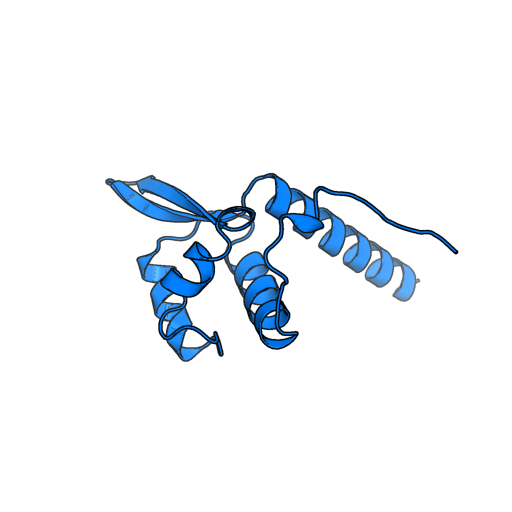0 94.81 80 LEU A O 1
ATOM 646 N N . SER A 1 81 ? -2.973 -5.111 -3.544 1.00 94.19 81 SER A N 1
ATOM 647 C CA . SER A 1 81 ? -3.919 -5.608 -4.537 1.00 94.19 81 SER A CA 1
ATOM 648 C C . SER A 1 81 ? -3.173 -5.984 -5.818 1.00 94.19 81 SER A C 1
ATOM 650 O O . SER A 1 81 ? -2.051 -5.528 -6.062 1.00 94.19 81 SER A O 1
ATOM 652 N N . ASP A 1 82 ? -3.786 -6.812 -6.657 1.00 93.19 82 ASP A N 1
ATOM 653 C CA . ASP A 1 82 ? -3.141 -7.255 -7.898 1.00 93.19 82 ASP A CA 1
ATOM 654 C C . ASP A 1 82 ? -2.904 -6.067 -8.847 1.00 93.19 82 ASP A C 1
ATOM 656 O O . ASP A 1 82 ? -1.832 -5.948 -9.437 1.00 93.19 82 ASP A O 1
ATOM 660 N N . ALA A 1 83 ? -3.843 -5.114 -8.883 1.00 92.81 83 ALA A N 1
ATOM 661 C CA . ALA A 1 83 ? -3.700 -3.866 -9.631 1.00 92.81 83 ALA A CA 1
ATOM 662 C C . ALA A 1 83 ? -2.536 -3.003 -9.114 1.00 92.81 83 ALA A C 1
ATOM 664 O O . ALA A 1 83 ? -1.714 -2.531 -9.898 1.00 92.81 83 ALA A O 1
ATOM 665 N N . ALA A 1 84 ? -2.417 -2.824 -7.793 1.00 93.50 84 ALA A N 1
ATOM 666 C CA . ALA A 1 84 ? -1.312 -2.059 -7.211 1.00 93.50 84 ALA A CA 1
ATOM 667 C C . ALA A 1 84 ? 0.039 -2.764 -7.394 1.00 93.50 84 ALA A C 1
ATOM 669 O O . ALA A 1 84 ? 1.056 -2.110 -7.623 1.00 93.50 84 ALA A O 1
ATOM 670 N N . THR A 1 85 ? 0.046 -4.098 -7.337 1.00 93.81 85 THR A N 1
ATOM 671 C CA . THR A 1 85 ? 1.233 -4.914 -7.613 1.00 93.81 85 THR A CA 1
ATOM 672 C C . THR A 1 85 ? 1.706 -4.684 -9.042 1.00 93.81 85 THR A C 1
ATOM 674 O O . THR A 1 85 ? 2.883 -4.396 -9.245 1.00 93.81 85 THR A O 1
ATOM 677 N N . GLN A 1 86 ? 0.800 -4.749 -10.019 1.00 93.81 86 GLN A N 1
ATOM 678 C CA . GLN A 1 86 ? 1.123 -4.509 -11.423 1.00 93.81 86 GLN A CA 1
ATOM 679 C C . GLN A 1 86 ? 1.690 -3.099 -11.646 1.00 93.81 86 GLN A C 1
ATOM 681 O O . GLN A 1 86 ? 2.767 -2.970 -12.227 1.00 93.81 86 GLN A O 1
ATOM 686 N N . LEU A 1 87 ? 1.029 -2.061 -11.125 1.00 92.06 87 LEU A N 1
ATOM 687 C CA . LEU A 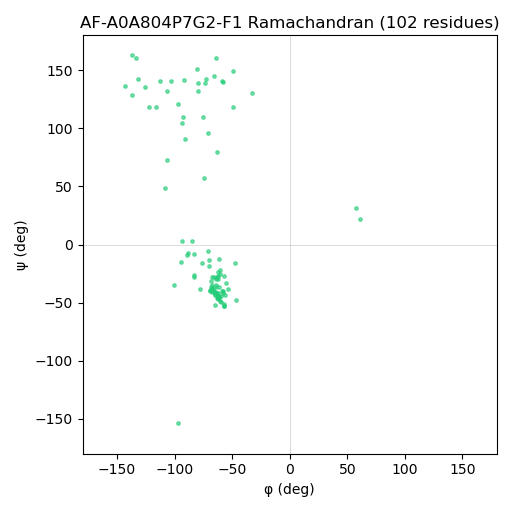1 87 ? 1.500 -0.675 -11.248 1.00 92.06 87 LEU A CA 1
ATOM 688 C C . LEU A 1 87 ? 2.904 -0.483 -10.655 1.00 92.06 87 LEU A C 1
ATOM 690 O O . LEU A 1 87 ? 3.749 0.179 -11.257 1.00 92.06 87 LEU A O 1
ATOM 694 N N . LEU A 1 88 ? 3.182 -1.093 -9.500 1.00 91.69 88 LEU A N 1
ATOM 695 C CA . LEU A 1 88 ? 4.502 -1.024 -8.873 1.00 91.69 88 LEU A CA 1
ATOM 696 C C . LEU A 1 88 ? 5.578 -1.744 -9.707 1.00 91.69 88 LEU A C 1
ATOM 698 O O . LEU A 1 88 ? 6.701 -1.250 -9.812 1.00 91.69 88 LEU A O 1
ATOM 702 N N . GLN A 1 89 ? 5.249 -2.883 -10.326 1.00 93.00 89 GLN A N 1
ATOM 703 C CA . GLN A 1 89 ? 6.170 -3.582 -11.233 1.00 93.00 89 GLN A CA 1
ATOM 704 C C . GLN A 1 89 ? 6.454 -2.773 -12.504 1.00 93.00 89 GLN A C 1
ATOM 706 O O . GLN A 1 89 ? 7.600 -2.727 -12.960 1.00 93.00 89 GLN A O 1
ATOM 711 N N . GLU A 1 90 ? 5.441 -2.116 -13.070 1.00 92.81 90 GLU A N 1
ATOM 712 C CA . GLU A 1 90 ? 5.602 -1.217 -14.216 1.00 92.81 90 GLU A CA 1
ATOM 713 C C . GLU A 1 90 ? 6.522 -0.039 -13.860 1.00 92.81 90 GLU A C 1
ATOM 715 O O . GLU A 1 90 ? 7.479 0.239 -14.588 1.00 92.81 90 GLU A O 1
ATOM 720 N N . GLU A 1 91 ? 6.314 0.588 -12.695 1.00 89.25 91 GLU A N 1
ATOM 721 C CA . GLU A 1 91 ? 7.183 1.651 -12.176 1.00 89.25 91 GLU A CA 1
ATOM 722 C C . GLU A 1 91 ? 8.639 1.165 -12.057 1.00 89.25 91 GLU A C 1
ATOM 724 O O . GLU A 1 91 ? 9.562 1.791 -12.592 1.00 89.25 91 GLU A O 1
ATOM 729 N N . TRP A 1 92 ? 8.864 0.021 -11.404 1.00 90.50 92 TRP A N 1
ATOM 730 C CA . TRP A 1 92 ? 10.200 -0.559 -11.243 1.00 90.50 92 TRP A CA 1
ATOM 731 C C . TRP A 1 92 ? 10.860 -0.919 -12.573 1.00 90.50 92 TRP A C 1
ATOM 733 O O . TRP A 1 92 ? 12.064 -0.701 -12.726 1.00 90.50 92 TRP A O 1
ATOM 743 N N . SER A 1 93 ? 10.090 -1.398 -13.549 1.00 91.38 93 SER A N 1
ATOM 744 C CA . SER A 1 93 ? 10.588 -1.721 -14.890 1.00 91.38 93 SER A CA 1
ATOM 745 C C . SER A 1 93 ? 11.079 -0.472 -15.623 1.00 91.38 93 SER A C 1
ATOM 747 O O . SER A 1 93 ? 12.168 -0.481 -16.203 1.00 91.38 93 SER A O 1
ATOM 749 N N . VAL A 1 94 ? 10.342 0.641 -15.529 1.00 90.12 94 VAL A N 1
ATOM 750 C CA . VAL A 1 94 ? 10.760 1.936 -16.093 1.00 90.12 94 VAL A CA 1
ATOM 751 C C . VAL A 1 94 ? 12.047 2.433 -15.431 1.00 90.12 94 VAL A C 1
ATOM 753 O O . VAL A 1 94 ? 12.973 2.869 -16.122 1.00 90.12 94 VAL A O 1
ATOM 756 N N . PHE A 1 95 ? 12.143 2.354 -14.100 1.00 87.38 95 PHE A N 1
ATOM 757 C CA . PHE A 1 95 ? 13.360 2.749 -13.385 1.00 87.38 95 PHE A CA 1
ATOM 758 C C . PHE A 1 95 ? 14.558 1.857 -13.729 1.00 87.38 95 PHE A C 1
ATOM 760 O O . PHE A 1 95 ? 15.659 2.373 -13.929 1.00 87.38 95 PHE A O 1
ATOM 767 N N . ALA A 1 96 ? 14.361 0.543 -13.839 1.00 90.56 96 ALA A N 1
ATOM 768 C CA . ALA A 1 96 ? 15.410 -0.394 -14.222 1.00 90.56 96 ALA A CA 1
ATOM 769 C C . ALA A 1 96 ? 15.929 -0.116 -15.641 1.00 90.56 96 ALA A C 1
ATOM 771 O O . ALA A 1 96 ? 17.144 -0.047 -15.834 1.00 90.56 96 ALA A O 1
ATOM 772 N N . ALA A 1 97 ? 15.031 0.128 -16.601 1.00 91.00 97 ALA A N 1
ATOM 773 C CA . ALA A 1 97 ? 15.390 0.475 -17.975 1.00 91.00 97 ALA A CA 1
ATOM 774 C C . ALA A 1 97 ? 16.185 1.788 -18.046 1.00 91.00 97 ALA A C 1
ATOM 776 O O . ALA A 1 97 ? 17.222 1.855 -18.705 1.00 91.00 97 ALA A O 1
ATOM 777 N N . ARG A 1 98 ? 15.751 2.821 -17.309 1.00 88.81 98 ARG A N 1
ATOM 778 C CA . ARG A 1 98 ? 16.479 4.098 -17.218 1.00 88.81 98 ARG A CA 1
ATOM 779 C C . ARG A 1 98 ? 17.861 3.934 -16.597 1.00 88.81 98 ARG A C 1
ATOM 781 O O . ARG A 1 98 ? 18.816 4.524 -17.089 1.00 88.81 98 ARG A O 1
ATOM 788 N N . ARG A 1 99 ? 17.979 3.125 -15.540 1.00 87.44 99 ARG A N 1
ATOM 789 C CA . ARG A 1 99 ? 19.268 2.841 -14.898 1.00 87.44 99 ARG A CA 1
ATOM 79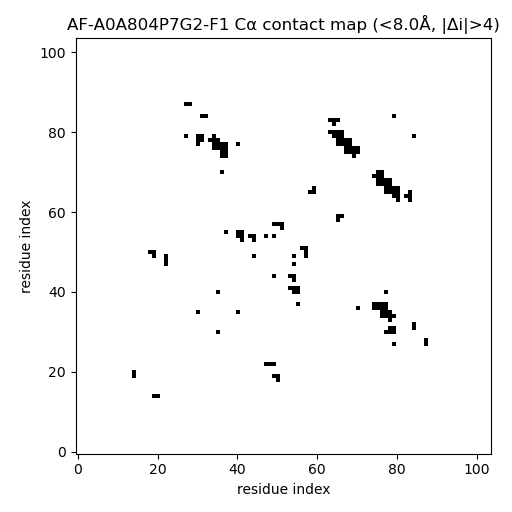0 C C . ARG A 1 99 ? 20.224 2.116 -15.847 1.00 87.44 99 ARG A C 1
ATOM 792 O O . ARG A 1 99 ? 21.390 2.479 -15.885 1.00 87.44 99 ARG A O 1
ATOM 799 N N . ALA A 1 100 ? 19.736 1.143 -16.616 1.00 87.38 100 ALA A N 1
ATOM 800 C CA . ALA A 1 100 ? 20.547 0.412 -17.591 1.00 87.38 100 ALA A CA 1
ATOM 801 C C . ALA A 1 100 ? 20.997 1.299 -18.767 1.00 87.38 100 ALA A C 1
ATOM 803 O O . ALA A 1 100 ? 22.156 1.243 -19.178 1.00 87.38 100 ALA A O 1
ATOM 804 N N . GLY A 1 101 ? 20.103 2.156 -19.271 1.00 83.62 101 GLY A N 1
ATOM 805 C CA . GLY A 1 101 ? 20.421 3.102 -20.343 1.00 83.62 101 GLY A CA 1
ATOM 806 C C . GLY A 1 101 ? 21.387 4.211 -19.917 1.00 83.62 101 GLY A C 1
ATOM 807 O O . GLY A 1 101 ? 22.188 4.648 -20.727 1.00 83.62 101 GLY A O 1
ATOM 808 N N . ALA A 1 102 ? 21.356 4.638 -18.651 1.00 73.25 102 ALA A N 1
ATOM 809 C CA . ALA A 1 102 ? 22.306 5.617 -18.115 1.00 73.25 102 ALA A CA 1
ATOM 810 C C . ALA A 1 102 ? 23.705 5.033 -17.834 1.00 73.25 102 ALA A C 1
ATOM 812 O O . ALA A 1 102 ? 24.647 5.792 -17.628 1.00 73.25 102 ALA A O 1
ATOM 813 N N . SER A 1 103 ? 23.839 3.702 -17.786 1.00 67.38 103 SER A N 1
ATOM 814 C CA . SER A 1 103 ? 25.125 3.007 -17.638 1.00 67.38 103 SER A CA 1
ATOM 815 C C . SER A 1 103 ? 25.777 2.595 -18.966 1.00 67.38 103 SER A C 1
ATOM 817 O O . SER A 1 103 ? 26.801 1.917 -18.930 1.00 67.38 103 SER A O 1
ATOM 819 N N . SER A 1 104 ? 25.178 2.954 -20.110 1.00 55.06 104 SER A N 1
ATOM 820 C CA . SER A 1 104 ? 25.751 2.755 -21.454 1.00 55.06 104 SER A CA 1
ATOM 821 C C . SER A 1 104 ? 26.362 4.054 -21.964 1.00 55.06 104 SER A C 1
ATOM 823 O O . SER A 1 104 ? 27.473 3.987 -22.527 1.00 55.06 104 SER A O 1
#

Secondary structure (DSSP, 8-state):
------HHHHTS-----HHHHHHHHHHHHHT-SS-EEHHHHHTTGGG---SSSSHHHHHHHTTTTEEEEE-GGG-EEEEE-HHHHHHHHHHHHHHHHHHHHHT-